Protein AF-A0AA40CSV1-F1 (afdb_monomer_lite)

pLDDT: mean 72.72, std 15.45, range [37.88, 91.88]

Structure (mmCIF, N/CA/C/O backbone):
data_AF-A0AA40CSV1-F1
#
_entry.id   AF-A0AA40CSV1-F1
#
loop_
_atom_site.group_PDB
_atom_site.id
_atom_site.type_symbol
_atom_site.label_atom_id
_atom_site.label_alt_id
_atom_site.label_comp_id
_atom_site.label_asym_id
_atom_site.label_entity_id
_atom_site.label_seq_id
_atom_site.pdbx_PDB_ins_code
_atom_site.Cartn_x
_atom_site.Cartn_y
_atom_site.Cartn_z
_atom_site.occupancy
_atom_site.B_iso_or_equiv
_atom_site.auth_seq_id
_atom_site.auth_comp_id
_atom_site.auth_asym_id
_atom_site.auth_atom_id
_atom_site.pdbx_PDB_model_num
ATOM 1 N N . MET A 1 1 ? 17.311 14.708 -15.144 1.00 42.41 1 MET A N 1
ATOM 2 C CA . MET A 1 1 ? 18.412 13.974 -15.820 1.00 42.41 1 MET A CA 1
ATOM 3 C C . MET A 1 1 ? 18.788 12.665 -15.118 1.00 42.41 1 MET A C 1
ATOM 5 O O . MET A 1 1 ? 19.052 11.702 -15.821 1.00 42.41 1 MET A O 1
ATOM 9 N N . ALA A 1 2 ? 18.761 12.577 -13.779 1.00 52.50 2 ALA A N 1
ATOM 10 C CA . ALA A 1 2 ? 19.090 11.334 -13.062 1.00 52.50 2 ALA A CA 1
ATOM 11 C C . ALA A 1 2 ? 18.111 10.163 -13.325 1.00 52.50 2 ALA A C 1
ATOM 13 O O . ALA A 1 2 ? 18.546 9.028 -13.496 1.00 52.50 2 ALA A O 1
ATOM 14 N N . GLU A 1 3 ? 16.803 10.427 -13.425 1.00 50.12 3 GLU A N 1
ATOM 15 C CA . GLU A 1 3 ? 15.786 9.378 -13.638 1.00 50.12 3 GLU A CA 1
ATOM 16 C C . GLU A 1 3 ? 15.877 8.716 -15.020 1.00 50.12 3 GLU A C 1
ATOM 18 O O . GLU A 1 3 ? 15.832 7.492 -15.121 1.00 50.12 3 GLU A O 1
ATOM 23 N N . ALA A 1 4 ? 16.111 9.509 -16.071 1.00 56.00 4 ALA A N 1
ATOM 24 C CA . ALA A 1 4 ? 16.335 8.999 -17.424 1.00 56.00 4 ALA A CA 1
ATOM 25 C C . ALA A 1 4 ? 17.604 8.127 -17.513 1.00 56.00 4 ALA A C 1
ATOM 27 O O . ALA A 1 4 ? 17.606 7.105 -18.200 1.00 56.00 4 ALA A O 1
ATOM 28 N N . GLY A 1 5 ? 18.662 8.488 -16.774 1.00 62.94 5 GLY A N 1
ATOM 29 C CA . GLY A 1 5 ? 19.885 7.684 -16.673 1.00 62.94 5 GLY A CA 1
ATOM 30 C C . GLY A 1 5 ? 19.651 6.343 -15.974 1.00 62.94 5 GLY A C 1
ATOM 31 O O . GLY A 1 5 ? 20.128 5.311 -16.442 1.00 62.94 5 GLY A O 1
ATOM 32 N N . ASN A 1 6 ? 18.847 6.335 -14.908 1.00 68.12 6 ASN A N 1
ATOM 33 C CA . ASN A 1 6 ? 18.470 5.105 -14.215 1.00 68.12 6 ASN A CA 1
ATOM 34 C C . ASN A 1 6 ? 17.609 4.185 -15.091 1.00 68.12 6 ASN A C 1
ATOM 36 O O . ASN A 1 6 ? 17.865 2.984 -15.146 1.00 68.12 6 ASN A O 1
ATOM 40 N N . LEU A 1 7 ? 16.627 4.732 -15.812 1.00 74.62 7 LEU A N 1
ATOM 41 C CA . LEU A 1 7 ? 15.787 3.953 -16.722 1.00 74.62 7 LEU A CA 1
ATOM 42 C C . LEU A 1 7 ? 16.608 3.315 -17.848 1.00 74.62 7 LEU A C 1
ATOM 44 O O . LEU A 1 7 ? 1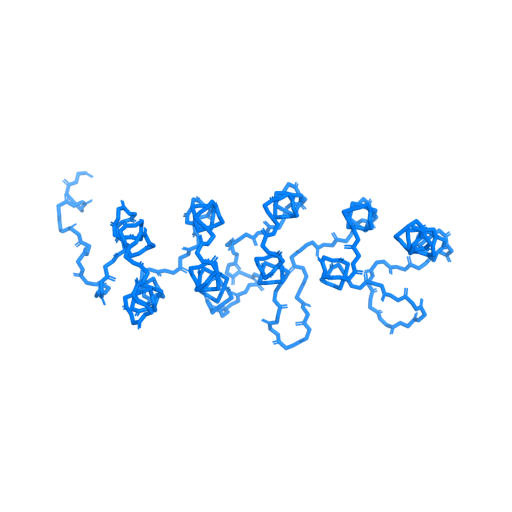6.439 2.131 -18.134 1.00 74.62 7 LEU A O 1
ATOM 48 N N . ALA A 1 8 ? 17.517 4.077 -18.464 1.00 75.88 8 ALA A N 1
ATOM 49 C CA . ALA A 1 8 ? 18.389 3.574 -19.522 1.00 75.88 8 ALA A CA 1
ATOM 50 C C . ALA A 1 8 ? 19.314 2.453 -19.019 1.00 75.88 8 ALA A C 1
ATOM 52 O O . ALA A 1 8 ? 19.455 1.431 -19.688 1.00 75.88 8 ALA A O 1
ATOM 53 N N . MET A 1 9 ? 19.883 2.601 -17.819 1.00 70.50 9 MET A N 1
ATOM 54 C CA . MET A 1 9 ? 20.741 1.586 -17.198 1.00 70.50 9 MET A CA 1
ATOM 55 C C . MET A 1 9 ? 19.985 0.302 -16.839 1.00 70.50 9 MET A C 1
ATOM 57 O O . MET A 1 9 ? 20.478 -0.798 -17.104 1.00 70.50 9 MET A O 1
ATOM 61 N N . VAL A 1 10 ? 18.784 0.423 -16.264 1.00 72.50 10 VAL A N 1
ATOM 62 C CA . VAL A 1 10 ? 17.947 -0.740 -15.925 1.00 72.50 10 VAL A CA 1
ATOM 63 C C . VAL A 1 10 ? 17.504 -1.461 -17.195 1.00 72.50 10 VAL A C 1
ATOM 65 O O . VAL A 1 10 ? 17.651 -2.677 -17.285 1.00 72.50 10 VAL A O 1
ATOM 68 N N . ARG A 1 11 ? 17.050 -0.720 -18.212 1.00 74.81 11 ARG A N 1
ATOM 69 C CA . ARG A 1 11 ? 16.677 -1.276 -19.519 1.00 74.81 11 ARG A CA 1
ATOM 70 C C . ARG A 1 11 ? 17.835 -2.023 -20.165 1.00 74.81 11 ARG A C 1
ATOM 72 O O . ARG A 1 11 ? 17.679 -3.187 -20.514 1.00 74.81 11 ARG A O 1
ATOM 79 N N . TYR A 1 12 ? 19.001 -1.387 -20.243 1.00 75.06 12 TYR A N 1
ATOM 80 C CA . TYR A 1 12 ? 20.199 -1.997 -20.810 1.00 75.06 12 TYR A CA 1
ATOM 81 C C . TYR A 1 12 ? 20.572 -3.307 -20.101 1.00 75.06 12 TYR A C 1
ATOM 83 O O . TYR A 1 12 ? 20.909 -4.292 -20.754 1.00 75.06 12 TYR A O 1
ATOM 91 N N . SER A 1 13 ? 20.465 -3.344 -18.772 1.00 70.62 13 SER A N 1
ATOM 92 C CA . SER A 1 13 ? 20.786 -4.538 -17.982 1.00 70.62 13 SER A CA 1
ATOM 93 C C . SER A 1 13 ? 19.799 -5.683 -18.235 1.00 70.62 13 SER A C 1
ATOM 95 O O . SER A 1 13 ? 20.217 -6.822 -18.437 1.00 70.62 13 SER A O 1
ATOM 97 N N . LEU A 1 14 ? 18.497 -5.387 -18.294 1.00 70.00 14 LEU A N 1
ATOM 98 C CA . LEU A 1 14 ? 17.463 -6.383 -18.599 1.00 70.00 14 LEU A CA 1
ATOM 99 C C . LEU A 1 14 ? 17.587 -6.907 -20.040 1.00 70.00 14 LEU A C 1
ATOM 101 O O . LEU A 1 14 ? 17.460 -8.106 -20.275 1.00 70.00 14 LEU A O 1
ATOM 105 N N . ASP A 1 15 ? 17.900 -6.034 -20.999 1.00 77.81 15 ASP A N 1
ATOM 106 C CA . ASP A 1 15 ? 18.065 -6.400 -22.413 1.00 77.81 15 ASP A CA 1
ATOM 107 C C . ASP A 1 15 ? 19.305 -7.288 -22.651 1.00 77.81 15 ASP A C 1
ATOM 109 O O . ASP A 1 15 ? 19.351 -8.058 -23.609 1.00 77.81 15 ASP A O 1
ATOM 113 N N . LYS A 1 16 ? 20.301 -7.246 -21.755 1.00 72.75 16 LYS A N 1
ATOM 114 C CA . LYS A 1 16 ? 21.471 -8.144 -21.760 1.00 72.75 16 LYS A CA 1
ATOM 115 C C . LYS A 1 16 ? 21.229 -9.485 -21.054 1.00 72.75 16 LYS A C 1
ATOM 117 O O . LYS A 1 16 ? 22.178 -10.225 -20.812 1.00 72.75 16 LYS A O 1
ATOM 122 N N . GLY A 1 17 ? 19.974 -9.815 -20.750 1.00 62.31 17 GLY A N 1
ATOM 123 C CA . GLY A 1 17 ? 19.598 -11.058 -20.074 1.00 62.31 17 GLY A CA 1
ATOM 124 C C . GLY A 1 17 ? 19.640 -10.964 -18.549 1.00 62.31 17 GLY A C 1
ATOM 125 O O . GLY A 1 17 ? 19.531 -11.990 -17.874 1.00 62.31 17 GLY A O 1
ATOM 126 N N . GLY A 1 18 ? 19.774 -9.752 -17.996 1.00 62.12 18 GLY A N 1
ATOM 127 C CA . GLY A 1 18 ? 19.554 -9.506 -16.578 1.00 62.12 18 GLY A CA 1
ATOM 128 C C . GLY A 1 18 ? 18.139 -9.936 -16.204 1.00 62.12 18 GLY A C 1
ATOM 129 O O . GLY A 1 18 ? 17.158 -9.487 -16.798 1.00 62.12 18 GLY A O 1
ATOM 130 N N . LYS A 1 19 ? 18.020 -10.844 -15.237 1.00 59.50 19 LYS A N 1
ATOM 131 C CA . LYS A 1 19 ? 16.713 -11.261 -14.732 1.00 59.50 19 LYS A CA 1
ATOM 132 C C . LYS A 1 19 ? 16.180 -10.188 -13.784 1.00 59.50 19 LYS A C 1
ATOM 134 O O . LYS A 1 19 ? 16.958 -9.622 -13.018 1.00 59.50 19 LYS A O 1
ATOM 139 N N . PRO A 1 20 ? 14.856 -9.979 -13.724 1.00 59.44 20 PRO A N 1
ATOM 140 C CA . PRO A 1 20 ? 14.261 -9.111 -12.712 1.00 59.44 20 PRO A CA 1
ATOM 141 C C . PRO A 1 20 ? 14.400 -9.671 -11.275 1.00 59.44 20 PRO A C 1
ATOM 143 O O . PRO A 1 20 ? 13.941 -9.026 -10.335 1.00 59.44 20 PRO A O 1
ATOM 146 N N . TYR A 1 21 ? 15.034 -10.845 -11.076 1.00 57.31 21 TYR A N 1
ATOM 147 C CA . TYR A 1 21 ? 15.237 -11.459 -9.758 1.00 57.31 21 TYR A CA 1
ATOM 148 C C . TYR A 1 21 ? 16.528 -12.277 -9.549 1.00 57.31 21 TYR A C 1
ATOM 150 O O . TYR A 1 21 ? 16.746 -13.275 -10.235 1.00 57.31 21 TYR A O 1
ATOM 158 N N . ASN A 1 22 ? 17.137 -11.969 -8.397 1.00 50.03 22 ASN A N 1
ATOM 159 C CA . ASN A 1 22 ? 17.956 -12.732 -7.439 1.00 50.03 22 ASN A CA 1
ATOM 160 C C . ASN A 1 22 ? 19.360 -13.253 -7.807 1.00 50.03 22 ASN A C 1
ATOM 162 O O . ASN A 1 22 ? 19.511 -14.278 -8.472 1.00 50.03 22 ASN A O 1
ATOM 166 N N . GLY A 1 23 ? 20.372 -12.646 -7.174 1.00 47.16 23 GLY A N 1
ATOM 167 C CA . GLY A 1 23 ? 21.757 -13.069 -7.247 1.00 47.16 23 GLY A CA 1
ATOM 168 C C . GLY A 1 23 ? 22.749 -11.946 -7.454 1.00 47.16 23 GLY A C 1
ATOM 169 O O . GLY A 1 23 ? 23.282 -11.446 -6.472 1.00 47.16 23 GLY A O 1
ATOM 170 N N . LEU A 1 24 ? 23.120 -11.643 -8.697 1.00 42.16 24 LEU A N 1
ATOM 171 C CA . LEU A 1 24 ? 24.393 -10.982 -8.989 1.00 42.16 24 LEU A CA 1
ATOM 172 C C . LEU A 1 24 ? 24.411 -10.363 -10.395 1.00 42.16 24 LEU A C 1
ATOM 174 O O . LEU A 1 24 ? 23.939 -10.966 -11.352 1.00 42.16 24 LEU A O 1
ATOM 178 N N . TYR A 1 25 ? 25.050 -9.186 -10.465 1.00 40.22 25 TYR A N 1
ATOM 179 C CA . TYR A 1 25 ? 25.229 -8.263 -11.600 1.00 40.22 25 TYR A CA 1
ATOM 180 C C . TYR A 1 25 ? 24.033 -7.325 -11.873 1.00 40.22 25 TYR A C 1
ATOM 182 O O . TYR A 1 25 ? 23.339 -7.432 -12.873 1.00 40.22 25 TYR A O 1
ATOM 190 N N . LEU A 1 26 ? 23.841 -6.358 -10.959 1.00 47.59 26 LEU A N 1
ATOM 191 C CA . LEU A 1 26 ? 22.872 -5.244 -11.025 1.00 47.59 26 LEU A CA 1
ATOM 192 C C . LEU A 1 26 ? 21.396 -5.662 -11.119 1.00 47.59 26 LEU A C 1
ATOM 194 O O . LEU A 1 26 ? 20.671 -5.322 -12.049 1.00 47.59 26 LEU A O 1
ATOM 198 N N . GLU A 1 27 ? 20.925 -6.337 -10.078 1.00 55.44 27 GLU A N 1
ATOM 199 C CA . GLU A 1 27 ? 19.501 -6.576 -9.876 1.00 55.44 27 GLU A CA 1
ATOM 200 C C . GLU A 1 27 ? 18.858 -5.377 -9.195 1.00 55.44 27 GLU A C 1
ATOM 202 O O . GLU A 1 27 ? 19.327 -4.920 -8.149 1.00 55.44 27 GLU A O 1
ATOM 207 N N . VAL A 1 28 ? 17.757 -4.884 -9.757 1.00 59.34 28 VAL A N 1
ATOM 208 C CA . VAL A 1 28 ? 16.892 -3.927 -9.067 1.00 59.34 28 VAL A CA 1
ATOM 209 C C . VAL A 1 28 ? 15.670 -4.693 -8.576 1.00 59.34 28 VAL A C 1
ATOM 211 O O . VAL A 1 28 ? 14.756 -4.937 -9.362 1.00 59.34 28 VAL A O 1
ATOM 214 N N . PRO A 1 29 ? 15.613 -5.083 -7.287 1.00 72.19 29 PRO A N 1
ATOM 215 C CA . PRO A 1 29 ? 14.384 -5.602 -6.712 1.00 72.19 29 PRO A CA 1
ATOM 216 C C . PRO A 1 29 ? 13.254 -4.602 -6.945 1.00 72.19 29 PRO A C 1
ATOM 218 O O . PRO A 1 29 ? 13.440 -3.406 -6.711 1.00 72.19 29 PRO A O 1
ATOM 221 N N . LEU A 1 30 ? 12.070 -5.078 -7.327 1.00 77.38 30 LEU A N 1
ATOM 222 C CA . LEU A 1 30 ? 10.894 -4.226 -7.526 1.00 77.38 30 LEU A CA 1
ATOM 223 C C . LEU A 1 30 ? 10.615 -3.325 -6.303 1.00 77.38 30 LEU A C 1
ATOM 225 O O . LEU A 1 30 ? 10.316 -2.146 -6.444 1.00 77.38 30 LEU A O 1
ATOM 229 N N . ALA A 1 31 ? 10.849 -3.822 -5.083 1.00 77.25 31 ALA A N 1
ATOM 230 C CA . ALA A 1 31 ? 10.766 -3.017 -3.859 1.00 77.25 31 ALA A CA 1
ATOM 231 C C . ALA A 1 31 ? 11.773 -1.853 -3.808 1.00 77.25 31 ALA A C 1
ATOM 233 O O . ALA A 1 31 ? 11.473 -0.769 -3.303 1.00 77.25 31 ALA A O 1
ATOM 234 N N . LYS A 1 32 ? 12.981 -2.049 -4.342 1.00 77.50 32 LYS A N 1
ATOM 235 C CA . LYS A 1 32 ? 13.971 -0.979 -4.464 1.00 77.50 32 LYS A CA 1
ATOM 236 C C . LYS A 1 32 ? 13.548 0.011 -5.548 1.00 77.50 32 LYS A C 1
ATOM 238 O O . LYS A 1 32 ? 13.640 1.207 -5.288 1.00 77.50 32 LYS A O 1
ATOM 243 N N . ALA A 1 33 ? 13.021 -0.469 -6.679 1.00 80.69 33 ALA A N 1
ATOM 244 C CA . ALA A 1 33 ? 12.434 0.358 -7.738 1.00 80.69 33 ALA A CA 1
ATOM 245 C C . ALA A 1 33 ? 11.391 1.331 -7.181 1.00 80.69 33 ALA A C 1
ATOM 247 O O . ALA A 1 33 ? 11.548 2.536 -7.312 1.00 80.69 33 ALA A O 1
ATOM 248 N N . VAL A 1 34 ? 10.430 0.817 -6.415 1.00 83.25 34 VAL A N 1
ATOM 249 C CA . VAL A 1 34 ? 9.355 1.604 -5.792 1.00 83.25 34 VAL A CA 1
ATOM 250 C C . VAL A 1 34 ? 9.862 2.738 -4.885 1.00 83.25 34 VAL A C 1
ATOM 252 O O . VAL A 1 34 ? 9.178 3.742 -4.732 1.00 83.25 34 VAL A O 1
ATOM 255 N N . THR A 1 35 ? 11.043 2.605 -4.269 1.00 78.88 35 THR A N 1
ATOM 256 C CA . THR A 1 35 ? 11.557 3.606 -3.304 1.00 78.88 35 THR A CA 1
ATOM 257 C C . THR A 1 35 ? 12.631 4.527 -3.844 1.00 78.88 35 THR A C 1
ATOM 259 O O . THR A 1 35 ? 12.796 5.626 -3.324 1.00 78.88 35 THR A O 1
ATOM 262 N N . ALA A 1 36 ? 13.424 4.049 -4.795 1.00 73.50 36 ALA A N 1
ATOM 263 C CA . ALA A 1 36 ? 14.637 4.719 -5.247 1.00 73.50 36 ALA A CA 1
ATOM 264 C C . ALA A 1 36 ? 14.568 5.132 -6.720 1.00 73.50 36 ALA A C 1
ATOM 266 O O . ALA A 1 36 ? 15.478 5.804 -7.200 1.00 73.50 36 ALA A O 1
ATOM 267 N N . PHE A 1 37 ? 13.520 4.720 -7.433 1.00 74.44 37 PHE A N 1
ATOM 268 C CA . PHE A 1 37 ? 13.361 4.948 -8.857 1.00 74.44 37 PHE A CA 1
ATOM 269 C C . PHE A 1 37 ? 11.950 5.469 -9.167 1.00 74.44 37 PHE A C 1
ATOM 271 O O . PHE A 1 37 ? 11.022 5.317 -8.374 1.00 74.44 37 PHE A O 1
ATOM 278 N N . GLY A 1 38 ? 11.807 6.126 -10.318 1.00 79.38 38 GLY A N 1
ATOM 279 C CA . GLY A 1 38 ? 10.526 6.658 -10.783 1.00 79.38 38 GLY A CA 1
ATOM 280 C C . GLY A 1 38 ? 9.577 5.574 -11.301 1.00 79.38 38 GLY A C 1
ATOM 281 O O . GLY A 1 38 ? 9.958 4.410 -11.459 1.00 79.38 38 GLY A O 1
ATOM 282 N N . TYR A 1 39 ? 8.342 5.983 -11.607 1.00 86.62 39 TYR A N 1
ATOM 283 C CA . TYR A 1 39 ? 7.281 5.105 -12.116 1.00 86.62 39 TYR A CA 1
ATOM 284 C C . TYR A 1 39 ? 7.714 4.292 -13.344 1.00 86.62 39 TYR A C 1
ATOM 286 O O . TYR A 1 39 ? 7.430 3.102 -13.400 1.00 86.62 39 TYR A O 1
ATOM 294 N N . ASP A 1 40 ? 8.486 4.888 -14.256 1.00 85.25 40 ASP A N 1
ATOM 295 C CA . ASP A 1 40 ? 8.924 4.238 -15.499 1.00 85.25 40 ASP A CA 1
ATOM 296 C C . ASP A 1 40 ? 9.785 2.988 -15.259 1.00 85.25 40 ASP A C 1
ATOM 298 O O . ASP A 1 40 ? 9.732 2.023 -16.019 1.00 85.25 40 ASP A O 1
ATOM 302 N N . VAL A 1 41 ? 10.600 2.990 -14.197 1.00 82.69 41 VAL A N 1
ATOM 303 C CA . VAL A 1 41 ? 11.431 1.830 -13.837 1.00 82.69 41 VAL A CA 1
ATOM 304 C C . VAL A 1 41 ? 10.570 0.730 -13.226 1.00 82.69 41 VAL A C 1
ATOM 306 O O . VAL A 1 41 ? 10.825 -0.448 -13.461 1.00 82.69 41 VAL A O 1
ATOM 309 N N . VAL A 1 42 ? 9.548 1.103 -12.453 1.00 85.19 42 VAL A N 1
ATOM 310 C CA . VAL A 1 42 ? 8.585 0.151 -11.887 1.00 85.19 42 VAL A CA 1
ATOM 311 C C . VAL A 1 42 ? 7.772 -0.498 -13.002 1.00 85.19 42 VAL A C 1
ATOM 313 O O . VAL A 1 42 ? 7.705 -1.723 -13.043 1.00 85.19 42 VAL A O 1
ATOM 316 N N . ASP A 1 43 ? 7.244 0.296 -13.934 1.00 86.88 43 ASP A N 1
ATOM 317 C CA . ASP A 1 43 ? 6.496 -0.195 -15.095 1.00 86.88 43 ASP A CA 1
ATOM 318 C C . ASP A 1 43 ? 7.352 -1.160 -15.922 1.00 86.88 43 ASP A C 1
ATOM 320 O O . ASP A 1 43 ? 6.945 -2.293 -16.162 1.00 86.88 43 ASP A O 1
ATOM 324 N N . LEU A 1 44 ? 8.593 -0.772 -16.242 1.00 84.12 44 LEU A N 1
ATOM 325 C CA . LEU A 1 44 ? 9.524 -1.630 -16.973 1.00 84.12 44 LEU A CA 1
ATOM 326 C C . LEU A 1 44 ? 9.786 -2.959 -16.252 1.00 84.12 44 LEU A C 1
ATOM 328 O O . LEU A 1 44 ? 9.870 -4.001 -16.893 1.00 84.12 44 LEU A O 1
ATOM 332 N N . LEU A 1 45 ? 9.949 -2.957 -14.929 1.00 81.81 45 LEU A N 1
ATOM 333 C CA . LEU A 1 45 ? 10.188 -4.197 -14.187 1.00 81.81 45 LEU A CA 1
ATOM 334 C C . LEU A 1 45 ? 8.948 -5.098 -14.176 1.00 81.81 45 LEU A C 1
ATOM 336 O O . LEU A 1 45 ? 9.086 -6.307 -14.370 1.00 81.81 45 LEU A O 1
ATOM 340 N N . LEU A 1 46 ? 7.756 -4.527 -13.996 1.00 84.81 46 LEU A N 1
ATOM 341 C CA . LEU A 1 46 ? 6.486 -5.258 -14.043 1.00 84.81 46 LEU A CA 1
ATOM 342 C C . LEU A 1 46 ? 6.240 -5.861 -15.436 1.00 84.81 46 LEU A C 1
ATOM 344 O O . LEU A 1 46 ? 5.948 -7.051 -15.538 1.00 84.81 46 LEU A O 1
ATOM 348 N N . GLU A 1 47 ? 6.469 -5.095 -16.508 1.00 85.44 47 GLU A N 1
ATOM 349 C CA . GLU A 1 47 ? 6.393 -5.563 -17.904 1.00 85.44 47 GLU A CA 1
ATOM 350 C C . GLU A 1 47 ? 7.334 -6.740 -18.186 1.00 85.44 47 GLU A C 1
ATOM 352 O O . GLU A 1 47 ? 7.041 -7.607 -19.008 1.00 85.44 47 GLU A O 1
ATOM 357 N N . ARG A 1 48 ? 8.478 -6.795 -17.497 1.00 80.38 48 ARG A N 1
ATOM 358 C CA . ARG A 1 48 ? 9.482 -7.858 -17.647 1.00 80.38 48 ARG A CA 1
ATOM 359 C C . ARG A 1 48 ? 9.225 -9.052 -16.721 1.00 80.38 48 ARG A C 1
ATOM 361 O O . ARG A 1 48 ? 10.085 -9.924 -16.606 1.00 80.38 48 ARG A O 1
ATOM 368 N N . GLY A 1 49 ? 8.051 -9.114 -16.090 1.00 79.81 49 GLY A N 1
ATOM 369 C CA . GLY A 1 49 ? 7.612 -10.238 -15.265 1.00 79.81 49 GLY A CA 1
ATOM 370 C C . GLY A 1 49 ? 8.073 -10.165 -13.811 1.00 79.81 49 GLY A C 1
ATOM 371 O O . GLY A 1 49 ? 8.193 -11.204 -13.158 1.00 79.81 49 GLY A O 1
ATOM 372 N N . ALA A 1 50 ? 8.371 -8.969 -13.289 1.00 81.38 50 ALA A N 1
ATOM 373 C CA . ALA A 1 50 ? 8.583 -8.815 -11.856 1.00 81.38 50 ALA A CA 1
ATOM 374 C C . ALA A 1 50 ? 7.280 -9.126 -11.094 1.00 81.38 50 ALA A C 1
ATOM 376 O O . ALA A 1 50 ? 6.259 -8.488 -11.322 1.00 81.38 50 ALA A O 1
ATOM 377 N N . ASP A 1 51 ? 7.323 -10.095 -10.180 1.00 79.81 51 ASP A N 1
ATOM 378 C CA . ASP A 1 51 ? 6.188 -10.508 -9.361 1.00 79.81 51 ASP A CA 1
ATOM 379 C C . ASP A 1 51 ? 6.008 -9.555 -8.162 1.00 79.81 51 ASP A C 1
ATOM 381 O O . ASP A 1 51 ? 6.815 -9.575 -7.218 1.00 79.81 51 ASP A O 1
ATOM 385 N N . PRO A 1 52 ? 4.939 -8.740 -8.132 1.00 81.00 52 PRO A N 1
ATOM 386 C CA . PRO A 1 52 ? 4.720 -7.797 -7.042 1.00 81.00 52 PRO A CA 1
ATOM 387 C C . PRO A 1 52 ? 4.480 -8.475 -5.685 1.00 81.00 52 PRO A C 1
ATOM 389 O O . PRO A 1 52 ? 4.612 -7.830 -4.645 1.00 81.00 52 PRO A O 1
ATOM 392 N N . ASN A 1 53 ? 4.182 -9.774 -5.663 1.00 78.31 53 ASN A N 1
ATOM 393 C CA . ASN A 1 53 ? 3.911 -10.532 -4.445 1.00 78.31 53 ASN A CA 1
ATOM 394 C C . ASN A 1 53 ? 5.157 -11.189 -3.849 1.00 78.31 53 ASN A C 1
ATOM 396 O O . ASN A 1 53 ? 5.100 -11.736 -2.744 1.00 78.31 53 ASN A O 1
ATOM 400 N N . LYS A 1 54 ? 6.302 -11.126 -4.537 1.00 73.38 54 LYS A N 1
ATOM 401 C CA . LYS A 1 54 ? 7.525 -11.764 -4.056 1.00 73.38 54 LYS A CA 1
ATOM 402 C C . LYS A 1 54 ? 8.068 -11.051 -2.816 1.00 73.38 54 LYS A C 1
ATOM 404 O O . LYS A 1 54 ? 8.293 -9.840 -2.806 1.00 73.38 54 LYS A O 1
ATOM 409 N N . TYR A 1 55 ? 8.320 -11.823 -1.766 1.00 64.00 55 TYR A N 1
ATOM 410 C CA . TYR A 1 55 ? 8.800 -11.323 -0.481 1.00 64.00 55 TYR A CA 1
ATOM 411 C C . TYR A 1 55 ? 10.306 -11.016 -0.498 1.00 64.00 55 TYR A C 1
ATOM 413 O O . TYR A 1 55 ? 11.115 -11.774 -1.037 1.00 64.00 55 TYR A O 1
ATOM 421 N N . GLU A 1 56 ? 10.707 -9.918 0.150 1.00 59.91 56 GLU A N 1
ATOM 422 C CA . GLU A 1 56 ? 12.115 -9.659 0.461 1.00 59.91 56 GLU A CA 1
ATOM 423 C C . GLU A 1 56 ? 12.509 -10.406 1.751 1.00 59.91 56 GLU A C 1
ATOM 425 O O . GLU A 1 56 ? 11.713 -10.545 2.690 1.00 59.91 56 GLU A O 1
ATOM 430 N N . ARG A 1 57 ? 13.770 -10.852 1.853 1.00 49.28 57 ARG A N 1
ATOM 431 C CA . ARG A 1 57 ? 14.330 -11.316 3.135 1.00 49.28 57 ARG A CA 1
ATOM 432 C C . ARG A 1 57 ? 14.132 -10.221 4.194 1.00 49.28 57 ARG A C 1
ATOM 434 O O . ARG A 1 57 ? 14.452 -9.065 3.937 1.00 49.28 57 ARG A O 1
ATOM 441 N N . ARG A 1 58 ? 13.691 -10.614 5.400 1.00 50.53 58 ARG A N 1
ATOM 442 C CA . ARG A 1 58 ? 13.306 -9.769 6.565 1.00 50.53 58 ARG A CA 1
ATOM 443 C C . ARG A 1 58 ? 11.832 -9.344 6.650 1.00 50.53 58 ARG A C 1
ATOM 445 O O . ARG A 1 58 ? 11.515 -8.464 7.444 1.00 50.53 58 ARG A O 1
ATOM 452 N N . GLY A 1 59 ? 10.924 -9.957 5.888 1.00 51.00 59 GLY A N 1
ATOM 453 C CA . GLY A 1 59 ? 9.480 -9.743 6.081 1.00 51.00 59 GLY A CA 1
ATOM 454 C C . GLY A 1 59 ? 8.990 -8.344 5.683 1.00 51.00 59 GLY A C 1
ATOM 455 O O . GLY A 1 59 ? 7.910 -7.920 6.105 1.00 51.00 59 GLY A O 1
ATOM 456 N N . ARG A 1 60 ? 9.786 -7.626 4.878 1.00 61.28 60 ARG A N 1
ATOM 457 C CA . ARG A 1 60 ? 9.364 -6.408 4.184 1.00 61.28 60 ARG A CA 1
ATOM 458 C C . ARG A 1 60 ? 8.612 -6.823 2.926 1.00 61.28 60 ARG A C 1
ATOM 460 O O . ARG A 1 60 ? 9.174 -7.486 2.056 1.00 61.28 60 ARG A O 1
ATOM 467 N N . THR A 1 61 ? 7.339 -6.455 2.855 1.00 72.25 61 THR A N 1
ATOM 468 C CA . THR A 1 61 ? 6.484 -6.718 1.693 1.00 72.25 61 THR A CA 1
ATOM 469 C C . THR A 1 61 ? 6.459 -5.500 0.781 1.00 72.25 61 THR A C 1
ATOM 471 O O . THR A 1 61 ? 6.574 -4.363 1.253 1.00 72.25 61 THR A O 1
ATOM 474 N N . LEU A 1 62 ? 6.272 -5.719 -0.522 1.00 80.12 62 LEU A N 1
ATOM 475 C CA . LEU A 1 62 ? 6.141 -4.633 -1.495 1.00 80.12 62 LEU A CA 1
ATOM 476 C C . LEU A 1 62 ? 4.997 -3.673 -1.130 1.00 80.12 62 LEU A C 1
ATOM 478 O O . LEU A 1 62 ? 5.147 -2.466 -1.287 1.00 80.12 62 LEU A O 1
ATOM 482 N N . LEU A 1 63 ? 3.925 -4.195 -0.522 1.00 81.12 63 LEU A N 1
ATOM 483 C CA . LEU A 1 63 ? 2.820 -3.419 0.040 1.00 81.12 63 LEU A CA 1
ATOM 484 C C . LEU A 1 63 ? 3.290 -2.375 1.066 1.00 81.12 63 LEU A C 1
ATOM 486 O O . LEU A 1 63 ? 3.014 -1.186 0.919 1.00 81.12 63 LEU A O 1
ATOM 490 N N . THR A 1 64 ? 4.052 -2.787 2.087 1.00 79.25 64 THR A N 1
ATOM 491 C CA . THR A 1 64 ? 4.565 -1.846 3.105 1.00 79.25 64 THR A CA 1
ATOM 492 C C . THR A 1 64 ? 5.495 -0.793 2.507 1.00 79.25 64 THR A C 1
ATOM 494 O O . THR A 1 64 ? 5.518 0.356 2.950 1.00 79.25 64 THR A O 1
ATOM 497 N N . VAL A 1 65 ? 6.252 -1.177 1.480 1.00 81.81 65 VAL A N 1
ATOM 498 C CA . VAL A 1 65 ? 7.158 -0.282 0.769 1.00 81.81 65 VAL A CA 1
ATOM 499 C C . VAL A 1 65 ? 6.373 0.752 -0.036 1.00 81.81 65 VAL A C 1
ATOM 501 O O . VAL A 1 65 ? 6.669 1.939 0.085 1.00 81.81 65 VAL A O 1
ATOM 504 N N . ALA A 1 66 ? 5.353 0.320 -0.778 1.00 85.31 66 ALA A N 1
ATOM 505 C CA . ALA A 1 66 ? 4.468 1.175 -1.560 1.00 85.31 66 ALA A CA 1
ATOM 506 C C . ALA A 1 66 ? 3.732 2.186 -0.676 1.00 85.31 66 ALA A C 1
ATOM 508 O O . ALA A 1 66 ? 3.781 3.383 -0.948 1.00 85.31 66 ALA A O 1
ATOM 509 N N . VAL A 1 67 ? 3.149 1.742 0.440 1.00 86.56 67 VAL A N 1
ATOM 510 C CA . VAL A 1 67 ? 2.469 2.637 1.389 1.00 86.56 67 VAL A CA 1
ATOM 511 C C . VAL A 1 67 ? 3.424 3.684 1.959 1.00 86.56 67 VAL A C 1
ATOM 513 O O . VAL A 1 67 ? 3.067 4.855 2.051 1.00 86.56 67 VAL A O 1
ATOM 516 N N . ARG A 1 68 ? 4.669 3.304 2.273 1.00 83.81 68 ARG A N 1
ATOM 517 C CA . ARG A 1 68 ? 5.681 4.240 2.784 1.00 83.81 68 ARG A CA 1
ATOM 518 C C . ARG A 1 68 ? 6.065 5.321 1.772 1.00 83.81 68 ARG A C 1
ATOM 520 O O . ARG A 1 68 ? 6.507 6.385 2.190 1.00 83.81 68 ARG A O 1
ATOM 527 N N . THR A 1 69 ? 5.905 5.076 0.470 1.00 85.19 69 THR A N 1
ATOM 528 C CA . THR A 1 69 ? 6.104 6.134 -0.537 1.00 85.19 69 THR A CA 1
ATOM 529 C C . THR A 1 69 ? 5.038 7.225 -0.453 1.00 85.19 69 THR A C 1
ATOM 531 O O . THR A 1 69 ? 5.271 8.328 -0.932 1.00 85.19 69 THR A O 1
ATOM 534 N N . GLY A 1 70 ? 3.862 6.921 0.113 1.00 85.69 70 GLY A N 1
ATOM 535 C CA . GLY A 1 70 ? 2.707 7.818 0.112 1.00 85.69 70 GLY A CA 1
ATOM 536 C C . GLY A 1 70 ? 2.120 8.073 -1.281 1.00 85.69 70 GLY A C 1
ATOM 537 O O . GLY A 1 70 ? 1.257 8.927 -1.425 1.00 85.69 70 GLY A O 1
ATOM 538 N N . SER A 1 71 ? 2.569 7.369 -2.325 1.00 90.06 71 SER A N 1
ATOM 539 C CA . SER A 1 71 ? 2.077 7.582 -3.685 1.00 90.06 71 SER A CA 1
ATOM 540 C C . SER A 1 71 ? 0.904 6.658 -3.997 1.00 90.06 71 SER A C 1
ATOM 542 O O . SER A 1 71 ? 1.071 5.456 -4.209 1.00 90.06 71 SER A O 1
ATOM 544 N N . MET A 1 72 ? -0.293 7.238 -4.114 1.00 90.00 72 MET A N 1
ATOM 545 C CA . MET A 1 72 ? -1.470 6.514 -4.615 1.00 90.00 72 MET A CA 1
ATOM 546 C C . MET A 1 72 ? -1.299 6.041 -6.060 1.00 90.00 72 MET A C 1
ATOM 548 O O . MET A 1 72 ? -1.877 5.029 -6.444 1.00 90.00 72 MET A O 1
ATOM 552 N N . VAL A 1 73 ? -0.518 6.763 -6.869 1.00 91.06 73 VAL A N 1
ATOM 553 C CA . VAL A 1 73 ? -0.221 6.362 -8.251 1.00 91.06 73 VAL A CA 1
ATOM 554 C C . VAL A 1 73 ? 0.619 5.089 -8.252 1.00 91.06 73 VAL A C 1
ATOM 556 O O . VAL A 1 73 ? 0.280 4.142 -8.954 1.00 91.06 73 VAL A O 1
ATOM 559 N N . MET A 1 74 ? 1.663 5.039 -7.419 1.00 89.56 74 MET A N 1
ATOM 560 C CA . MET A 1 74 ? 2.495 3.845 -7.265 1.00 89.56 74 MET A CA 1
ATOM 561 C C . MET A 1 74 ? 1.678 2.665 -6.741 1.00 89.56 74 MET A C 1
ATOM 563 O O . MET A 1 74 ? 1.775 1.561 -7.264 1.00 89.56 74 MET A O 1
ATOM 567 N N . MET A 1 75 ? 0.841 2.908 -5.729 1.00 89.19 75 MET A N 1
ATOM 568 C CA . MET A 1 75 ? -0.009 1.874 -5.149 1.00 89.19 75 MET A CA 1
ATOM 569 C C . MET A 1 75 ? -0.965 1.278 -6.187 1.00 89.19 75 MET A C 1
ATOM 571 O O . MET A 1 75 ? -1.039 0.059 -6.301 1.00 89.19 75 MET A O 1
ATOM 575 N N . ARG A 1 76 ? -1.641 2.116 -6.984 1.00 88.44 76 ARG A N 1
ATOM 576 C CA . ARG A 1 76 ? -2.516 1.642 -8.066 1.00 88.44 76 ARG A CA 1
ATOM 577 C C . ARG A 1 76 ? -1.760 0.810 -9.091 1.00 88.44 76 ARG A C 1
ATOM 579 O O . ARG A 1 76 ? -2.172 -0.307 -9.341 1.00 88.44 76 ARG A O 1
ATOM 586 N N . LYS A 1 77 ? -0.609 1.284 -9.580 1.00 89.06 77 LYS A N 1
ATOM 587 C CA . LYS A 1 77 ? 0.225 0.530 -10.535 1.00 89.06 77 LYS A CA 1
ATOM 588 C C . LYS A 1 77 ? 0.561 -0.875 -10.042 1.00 89.06 77 LYS A C 1
ATOM 590 O O . LYS A 1 77 ? 0.477 -1.838 -10.794 1.00 89.06 77 LYS A O 1
ATOM 595 N N . LEU A 1 78 ? 0.935 -0.993 -8.770 1.00 88.31 78 LEU A N 1
ATOM 596 C CA . LEU A 1 78 ? 1.265 -2.285 -8.179 1.00 88.31 78 LEU A CA 1
ATOM 597 C C . LEU A 1 78 ? 0.028 -3.179 -8.032 1.00 88.31 78 LEU A C 1
ATOM 599 O O . LEU A 1 78 ? 0.113 -4.364 -8.340 1.00 88.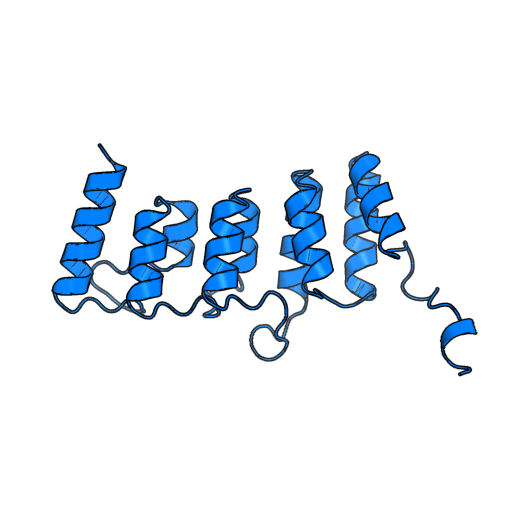31 78 LEU A O 1
ATOM 603 N N . VAL A 1 79 ? -1.107 -2.629 -7.590 1.00 86.31 79 VAL A N 1
ATOM 604 C CA . VAL A 1 79 ? -2.383 -3.361 -7.493 1.00 86.31 79 VAL A CA 1
ATOM 605 C C . VAL A 1 79 ? -2.860 -3.825 -8.871 1.00 86.31 79 VAL A C 1
ATOM 607 O O . VAL A 1 79 ? -3.217 -4.991 -9.015 1.00 86.31 79 VAL A O 1
ATOM 610 N N . ASP A 1 80 ? -2.784 -2.965 -9.887 1.00 88.00 80 ASP A N 1
ATOM 611 C CA . ASP A 1 80 ? -3.128 -3.278 -11.280 1.00 88.00 80 ASP A CA 1
ATOM 612 C C . ASP A 1 80 ? -2.227 -4.388 -11.845 1.00 88.00 80 ASP A C 1
ATOM 614 O O . ASP A 1 80 ? -2.677 -5.236 -12.612 1.00 88.00 80 ASP A O 1
ATOM 618 N N . ALA A 1 81 ? -0.967 -4.440 -11.405 1.00 86.00 81 ALA A N 1
ATOM 619 C CA . ALA A 1 81 ? -0.038 -5.521 -11.725 1.00 86.00 81 ALA A CA 1
ATOM 620 C C . ALA A 1 81 ? -0.247 -6.802 -10.892 1.00 86.00 81 ALA A C 1
ATOM 622 O O . ALA A 1 81 ? 0.537 -7.745 -10.994 1.00 86.00 81 ALA A O 1
ATOM 623 N N . GLY A 1 82 ? -1.293 -6.859 -10.064 1.00 84.81 82 GLY A N 1
ATOM 624 C CA . GLY A 1 82 ? -1.654 -8.032 -9.273 1.00 84.81 82 GLY A CA 1
ATOM 625 C C . GLY A 1 82 ? -0.988 -8.104 -7.900 1.00 84.81 82 GLY A C 1
ATOM 626 O O . GLY A 1 82 ? -0.912 -9.197 -7.329 1.00 84.81 82 GLY A O 1
ATOM 627 N N . LEU A 1 83 ? -0.501 -6.983 -7.347 1.00 84.19 83 LEU A N 1
ATOM 628 C CA . LEU A 1 83 ? -0.114 -6.916 -5.936 1.00 84.19 83 LEU A CA 1
ATOM 629 C C . LEU A 1 83 ? -1.328 -7.271 -5.083 1.00 84.19 83 LEU A C 1
ATOM 631 O O . LEU A 1 83 ? -2.308 -6.527 -5.004 1.00 84.19 83 LEU A O 1
ATOM 635 N N . LYS A 1 84 ? -1.235 -8.397 -4.392 1.00 77.62 84 LYS A N 1
ATOM 636 C CA . LYS A 1 84 ? -2.232 -8.800 -3.422 1.00 77.62 84 LYS A CA 1
ATOM 637 C C . LYS A 1 84 ? -2.036 -7.939 -2.183 1.00 77.62 84 LYS A C 1
ATOM 639 O O . LYS A 1 84 ? -0.935 -7.834 -1.646 1.00 77.62 84 LYS A O 1
ATOM 644 N N . VAL A 1 85 ? -3.124 -7.322 -1.736 1.00 72.56 85 VAL A N 1
ATOM 645 C CA . VAL A 1 85 ? -3.189 -6.612 -0.449 1.00 72.56 85 VAL A CA 1
ATOM 646 C C . VAL A 1 85 ? -3.629 -7.559 0.672 1.00 72.56 85 VAL A C 1
ATOM 648 O O . VAL A 1 85 ? -3.332 -7.303 1.829 1.00 72.56 85 VAL A O 1
ATOM 651 N N . ARG A 1 86 ? -4.285 -8.676 0.313 1.00 68.94 86 ARG A N 1
ATOM 652 C CA . ARG A 1 86 ? -4.607 -9.806 1.192 1.00 68.94 86 ARG A CA 1
ATOM 653 C C . ARG A 1 86 ? -4.305 -11.155 0.528 1.00 68.94 86 ARG A C 1
ATOM 655 O O . ARG A 1 86 ? -4.931 -11.504 -0.466 1.00 68.94 86 ARG A O 1
ATOM 662 N N . ASP A 1 87 ? -3.398 -11.934 1.101 1.00 61.38 87 ASP A N 1
ATOM 663 C CA . ASP A 1 87 ? -3.072 -13.291 0.694 1.00 61.38 87 ASP A CA 1
ATOM 664 C C . ASP A 1 87 ? -2.390 -14.034 1.863 1.00 61.38 87 ASP A C 1
ATOM 666 O O . ASP A 1 87 ? -1.184 -13.895 2.086 1.00 61.38 87 ASP A O 1
ATOM 670 N N . PRO A 1 88 ? -3.150 -14.849 2.612 1.00 56.69 88 PRO A N 1
ATOM 671 C CA . PRO A 1 88 ? -2.618 -15.617 3.735 1.00 56.69 88 PRO A CA 1
ATOM 672 C C . PRO A 1 88 ? -1.618 -16.707 3.313 1.00 56.69 88 PRO A C 1
ATOM 674 O O . PRO A 1 88 ? -0.873 -17.196 4.158 1.00 56.69 88 PRO A O 1
ATOM 677 N N . GLN A 1 89 ? -1.581 -17.092 2.031 1.00 56.88 89 GLN A N 1
ATOM 678 C CA . GLN A 1 89 ? -0.588 -18.024 1.486 1.00 56.88 89 GLN A CA 1
ATOM 679 C C . GLN A 1 89 ? 0.721 -17.311 1.137 1.00 56.88 89 GLN A C 1
ATOM 681 O O . GLN A 1 89 ? 1.792 -17.908 1.222 1.00 56.88 89 GLN A O 1
ATOM 686 N N . VAL A 1 90 ? 0.652 -16.028 0.769 1.00 54.53 90 VAL A N 1
ATOM 687 C CA . VAL A 1 90 ? 1.843 -15.214 0.479 1.00 54.53 90 VAL A CA 1
ATOM 688 C C . VAL A 1 90 ? 2.417 -14.610 1.767 1.00 54.53 90 VAL A C 1
ATOM 690 O O . VAL A 1 90 ? 3.639 -14.493 1.885 1.00 54.53 90 VAL A O 1
ATOM 693 N N . TRP A 1 91 ? 1.584 -14.277 2.764 1.00 59.09 91 TRP A N 1
ATOM 694 C CA . TRP A 1 91 ? 2.038 -13.751 4.062 1.00 59.09 91 TRP A CA 1
ATOM 695 C C . TRP A 1 91 ? 1.335 -14.468 5.223 1.00 59.09 91 TRP A C 1
ATOM 697 O O . TRP A 1 91 ? 0.316 -14.004 5.735 1.00 59.09 91 TRP A O 1
ATOM 707 N N . PRO A 1 92 ? 1.907 -15.586 5.702 1.00 51.69 92 PRO A N 1
ATOM 708 C CA . PRO A 1 92 ? 1.334 -16.342 6.816 1.00 51.69 92 PRO A CA 1
ATOM 709 C C . PRO A 1 92 ? 1.340 -15.563 8.146 1.00 51.69 92 PRO A C 1
ATOM 711 O O . PRO A 1 92 ? 0.614 -15.919 9.070 1.00 51.69 92 PRO A O 1
ATOM 714 N N . ASN A 1 93 ? 2.112 -14.470 8.236 1.00 54.38 93 ASN A N 1
ATOM 715 C CA . ASN A 1 93 ? 2.097 -13.550 9.371 1.00 54.38 93 ASN A CA 1
ATOM 716 C C . ASN A 1 93 ? 1.270 -12.303 9.015 1.00 54.38 93 ASN A C 1
ATOM 718 O O . ASN A 1 93 ? 1.733 -11.448 8.257 1.00 54.38 93 ASN A O 1
ATOM 722 N N . LEU A 1 94 ? 0.087 -12.183 9.628 1.00 54.84 94 LEU A N 1
ATOM 723 C CA . LEU A 1 94 ? -0.913 -11.100 9.490 1.00 54.84 94 LEU A CA 1
ATOM 724 C C . LEU A 1 94 ? -0.380 -9.671 9.756 1.00 54.84 94 LEU A C 1
ATOM 726 O O . LEU A 1 94 ? -1.079 -8.682 9.553 1.00 54.84 94 LEU A O 1
ATOM 730 N N . ASP A 1 95 ? 0.872 -9.539 10.188 1.00 64.69 95 ASP A N 1
ATOM 731 C CA . ASP A 1 95 ? 1.500 -8.271 10.544 1.00 64.69 95 ASP A CA 1
ATOM 732 C C . ASP A 1 95 ? 1.743 -7.323 9.357 1.00 64.69 95 ASP A C 1
ATOM 734 O O . ASP A 1 95 ? 1.907 -6.123 9.567 1.00 64.69 95 ASP A O 1
ATOM 738 N N . ALA A 1 96 ? 1.891 -7.821 8.123 1.00 64.75 96 ALA A N 1
ATOM 739 C CA . ALA A 1 96 ? 2.261 -6.966 6.987 1.00 64.75 96 ALA A CA 1
ATOM 740 C C . ALA A 1 96 ? 1.137 -5.992 6.609 1.00 64.75 96 ALA A C 1
ATOM 742 O O . ALA A 1 96 ? 1.399 -4.800 6.421 1.00 64.75 96 ALA A O 1
ATOM 743 N N . ASP A 1 97 ? -0.095 -6.491 6.585 1.00 68.62 97 ASP A N 1
ATOM 744 C CA . ASP A 1 97 ? -1.305 -5.732 6.275 1.00 68.62 97 ASP A CA 1
ATOM 745 C C . ASP A 1 97 ? -1.589 -4.718 7.391 1.00 68.62 97 ASP A C 1
ATOM 747 O O . ASP A 1 97 ? -1.819 -3.535 7.131 1.00 68.62 97 ASP A O 1
ATOM 751 N N . GLU A 1 98 ? -1.450 -5.140 8.655 1.00 73.81 98 GLU A N 1
ATOM 752 C CA . GLU A 1 98 ? -1.566 -4.234 9.800 1.00 73.81 98 GLU A CA 1
ATOM 753 C C . GLU A 1 98 ? -0.472 -3.157 9.776 1.00 73.81 98 GLU A C 1
ATOM 755 O O . GLU A 1 98 ? -0.752 -1.982 10.014 1.00 73.81 98 GLU A O 1
ATOM 760 N N . ARG A 1 99 ? 0.782 -3.516 9.469 1.00 77.81 99 ARG A N 1
ATOM 761 C CA . ARG A 1 99 ? 1.890 -2.553 9.359 1.00 77.81 99 ARG A CA 1
ATOM 762 C C . ARG A 1 99 ? 1.640 -1.534 8.254 1.00 77.81 99 ARG A C 1
ATOM 764 O O . ARG A 1 99 ? 1.901 -0.353 8.476 1.00 77.81 99 ARG A O 1
ATOM 771 N N . ALA A 1 100 ? 1.132 -1.969 7.102 1.00 81.62 100 ALA A N 1
ATOM 772 C CA . ALA A 1 100 ? 0.762 -1.091 5.998 1.00 81.62 100 ALA A CA 1
ATOM 773 C C . ALA A 1 100 ? -0.356 -0.122 6.419 1.00 81.62 100 ALA A C 1
ATOM 775 O O . ALA A 1 100 ? -0.183 1.092 6.320 1.00 81.62 100 ALA A O 1
ATOM 776 N N . LEU A 1 101 ? -1.449 -0.628 6.994 1.00 83.31 101 LEU A N 1
ATOM 777 C CA . LEU A 1 101 ? -2.571 0.199 7.442 1.00 83.31 101 LEU A CA 1
ATOM 778 C C . LEU A 1 101 ? -2.168 1.173 8.563 1.00 83.31 101 LEU A C 1
ATOM 780 O O . LEU A 1 101 ? -2.476 2.363 8.501 1.00 83.31 101 LEU A O 1
ATOM 784 N N . ARG A 1 102 ? -1.403 0.708 9.556 1.00 83.06 102 ARG A N 1
ATOM 785 C CA . ARG A 1 102 ? -0.871 1.542 10.646 1.00 83.06 102 ARG A CA 1
ATOM 786 C C . ARG A 1 102 ? 0.044 2.644 10.119 1.00 83.06 102 ARG A C 1
ATOM 788 O O . ARG A 1 102 ? 0.020 3.755 10.643 1.00 83.06 102 ARG A O 1
ATOM 795 N N . GLN A 1 103 ? 0.861 2.347 9.110 1.00 85.25 103 GLN A N 1
ATOM 796 C CA . GLN A 1 103 ? 1.726 3.336 8.474 1.00 85.25 103 GLN A CA 1
ATOM 797 C C . GLN A 1 103 ? 0.907 4.377 7.705 1.00 85.25 103 GLN A C 1
ATOM 799 O O . GLN A 1 103 ? 1.165 5.565 7.872 1.00 85.25 103 GLN A O 1
ATOM 804 N N . ALA A 1 104 ? -0.103 3.959 6.935 1.00 88.81 104 ALA A N 1
ATOM 805 C CA . ALA A 1 104 ? -0.995 4.875 6.222 1.00 88.81 104 ALA A CA 1
ATOM 806 C C . ALA A 1 104 ? -1.727 5.830 7.183 1.00 88.81 104 ALA A C 1
ATOM 808 O O . ALA A 1 104 ? -1.800 7.027 6.913 1.00 88.81 104 ALA A O 1
ATOM 809 N N . VAL A 1 105 ? -2.179 5.328 8.339 1.00 89.19 105 VAL A N 1
ATOM 810 C CA . VAL A 1 105 ? -2.796 6.141 9.403 1.00 89.19 105 VAL A CA 1
ATOM 811 C C . VAL A 1 105 ? -1.809 7.133 10.010 1.00 89.19 105 VAL A C 1
ATOM 813 O O . VAL A 1 105 ? -2.137 8.305 10.137 1.00 89.19 105 VAL A O 1
ATOM 816 N N . LYS A 1 106 ? -0.582 6.706 10.339 1.00 87.19 106 LYS A N 1
ATOM 817 C CA . LYS A 1 106 ? 0.469 7.610 10.848 1.00 87.19 106 LYS A CA 1
ATOM 818 C C . LYS A 1 106 ? 0.856 8.709 9.859 1.00 87.19 106 LYS A C 1
ATOM 820 O O . LYS A 1 106 ? 1.375 9.732 10.279 1.00 87.19 106 LYS A O 1
ATOM 825 N N . MET A 1 107 ? 0.669 8.458 8.566 1.00 88.06 107 MET A N 1
ATOM 826 C CA . MET A 1 107 ? 0.903 9.423 7.492 1.00 88.06 107 MET A CA 1
ATOM 827 C C . MET A 1 107 ? -0.337 10.279 7.192 1.00 88.06 107 MET A C 1
ATOM 829 O O . MET A 1 107 ? -0.288 11.071 6.258 1.00 88.06 107 MET A O 1
ATOM 833 N N . GLU A 1 108 ? -1.447 10.075 7.916 1.00 90.81 108 GLU A N 1
ATOM 834 C CA . GLU A 1 108 ? -2.755 10.709 7.682 1.00 90.81 108 GLU A CA 1
ATOM 835 C C . GLU A 1 108 ? -3.247 10.568 6.232 1.00 90.81 108 GLU A C 1
ATOM 837 O O . GLU A 1 108 ? -4.024 11.36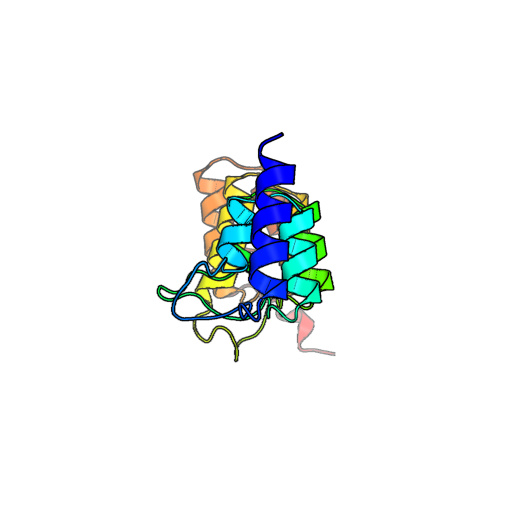9 5.709 1.00 90.81 108 GLU A O 1
ATOM 842 N N . HIS A 1 109 ? -2.803 9.508 5.553 1.00 90.88 109 HIS A N 1
ATOM 843 C CA . HIS A 1 109 ? -3.045 9.331 4.134 1.00 90.88 109 HIS A CA 1
ATOM 844 C C . HIS A 1 109 ? -4.416 8.684 3.903 1.00 90.88 109 HIS A C 1
ATOM 846 O O . HIS A 1 109 ? -4.517 7.508 3.547 1.00 90.88 109 HIS A O 1
ATOM 852 N N . ARG A 1 110 ? -5.483 9.479 4.032 1.00 90.75 110 ARG A N 1
ATOM 853 C CA . ARG A 1 110 ? -6.886 9.037 3.940 1.00 90.75 110 ARG A CA 1
ATOM 854 C C . ARG A 1 110 ? -7.174 8.072 2.786 1.00 90.75 110 ARG A C 1
ATOM 856 O O . ARG A 1 110 ? -7.644 6.969 3.028 1.00 90.75 110 ARG A O 1
ATOM 863 N N . ALA A 1 111 ? -6.844 8.453 1.552 1.00 90.50 111 ALA A N 1
ATOM 864 C CA . ALA A 1 111 ? -7.149 7.628 0.377 1.00 90.50 111 ALA A CA 1
ATOM 865 C C . ALA A 1 111 ? -6.421 6.268 0.379 1.00 90.50 111 ALA A C 1
ATOM 867 O O . ALA A 1 111 ? -6.931 5.286 -0.151 1.00 90.50 111 ALA A O 1
ATOM 868 N N . MET A 1 112 ? -5.236 6.196 0.995 1.00 88.50 112 MET A N 1
ATOM 869 C CA . MET A 1 112 ? -4.483 4.950 1.145 1.00 88.50 112 MET A CA 1
ATOM 870 C C . MET A 1 112 ? -5.127 4.079 2.222 1.00 88.50 112 MET A C 1
ATOM 872 O O . MET A 1 112 ? -5.250 2.876 2.039 1.00 88.50 112 MET A O 1
ATOM 876 N N . VAL A 1 113 ? -5.577 4.686 3.327 1.00 88.06 113 VAL A N 1
ATOM 877 C CA . VAL A 1 113 ? -6.340 3.993 4.374 1.00 88.06 113 VAL A CA 1
ATOM 878 C C . VAL A 1 113 ? -7.625 3.409 3.793 1.00 88.06 113 VAL A C 1
ATOM 880 O O . VAL A 1 113 ? -7.874 2.224 3.975 1.00 88.06 113 VAL A O 1
ATOM 883 N N . GLU A 1 114 ? -8.401 4.196 3.046 1.00 87.12 114 GLU A N 1
ATOM 884 C CA . GLU A 1 114 ? -9.622 3.727 2.378 1.00 87.12 114 GLU A CA 1
ATOM 885 C C . GLU A 1 114 ? -9.326 2.555 1.436 1.00 87.12 114 GLU A C 1
ATOM 887 O O . GLU A 1 114 ? -9.930 1.498 1.587 1.00 87.12 114 GLU A O 1
ATOM 892 N N . LEU A 1 115 ? -8.320 2.680 0.565 1.00 85.69 115 LEU A N 1
ATOM 893 C CA . LEU A 1 115 ? -7.932 1.614 -0.362 1.00 85.69 115 LEU A CA 1
ATOM 894 C C . LEU A 1 115 ? -7.485 0.326 0.354 1.00 85.69 115 LEU A C 1
ATOM 896 O O . LEU A 1 115 ? -7.877 -0.771 -0.044 1.00 85.69 115 LEU A O 1
ATOM 900 N N . LEU A 1 116 ? -6.691 0.430 1.423 1.00 82.25 116 LEU A N 1
ATOM 901 C CA . LEU A 1 116 ? -6.269 -0.732 2.218 1.00 82.25 116 LEU A CA 1
ATOM 902 C C . LEU A 1 116 ? -7.451 -1.394 2.947 1.00 82.25 116 LEU A C 1
ATOM 904 O O . LEU A 1 116 ? -7.466 -2.612 3.115 1.00 82.25 116 LEU A O 1
ATOM 908 N N . LEU A 1 117 ? -8.452 -0.614 3.365 1.00 80.00 117 LEU A N 1
ATOM 909 C CA . LEU A 1 117 ? -9.670 -1.138 3.989 1.00 80.00 117 LEU A CA 1
ATOM 910 C C . LEU A 1 117 ? -10.612 -1.786 2.962 1.00 80.00 117 LEU A C 1
ATOM 912 O O . LEU A 1 117 ? -11.172 -2.844 3.249 1.00 80.00 117 LEU A O 1
ATOM 916 N N . ASP A 1 118 ? -10.750 -1.195 1.773 1.00 79.38 118 ASP A N 1
ATOM 917 C CA . ASP A 1 118 ? -11.608 -1.684 0.681 1.00 79.38 118 ASP A CA 1
ATOM 918 C C . ASP A 1 118 ? -11.089 -2.983 0.063 1.00 79.38 118 ASP A C 1
ATOM 920 O O . ASP A 1 118 ? -11.862 -3.853 -0.327 1.00 79.38 118 ASP A O 1
ATOM 924 N N . THR A 1 119 ? -9.769 -3.157 0.034 1.00 71.06 119 THR A N 1
ATOM 925 C CA . THR A 1 119 ? -9.113 -4.374 -0.470 1.00 71.06 119 THR A CA 1
ATOM 926 C C . THR A 1 119 ? -9.148 -5.546 0.519 1.00 71.06 119 THR A C 1
ATOM 928 O O . THR A 1 119 ? -8.619 -6.622 0.238 1.00 71.06 119 THR A O 1
ATOM 931 N N . GLY A 1 120 ? -9.819 -5.385 1.665 1.00 61.16 120 GLY A N 1
ATOM 932 C CA . GLY A 1 120 ? -10.152 -6.493 2.556 1.00 61.16 120 GLY A CA 1
ATOM 933 C C . GLY A 1 120 ? -9.018 -6.964 3.468 1.00 61.16 120 GLY A C 1
ATOM 934 O O . GLY A 1 120 ? -9.111 -8.090 3.966 1.00 61.16 120 GLY A O 1
ATOM 935 N N . ALA A 1 121 ? -7.992 -6.137 3.720 1.00 55.91 121 ALA A N 1
ATOM 936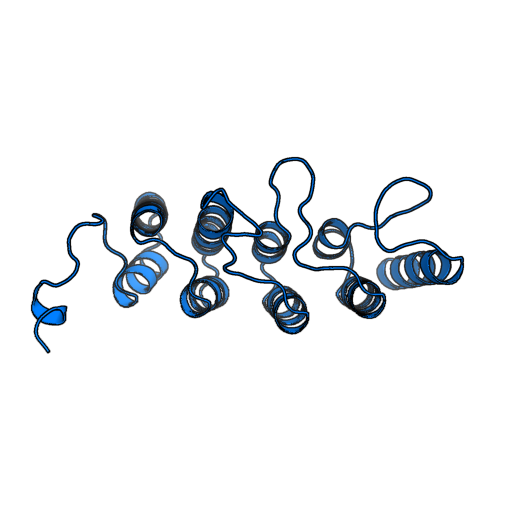 C CA . ALA A 1 121 ? -6.976 -6.369 4.755 1.00 55.91 121 ALA A CA 1
ATOM 937 C C . ALA A 1 121 ? -7.654 -6.690 6.114 1.00 55.91 121 ALA A C 1
ATOM 939 O O . ALA A 1 121 ? -8.344 -5.845 6.698 1.00 55.91 121 ALA A O 1
ATOM 940 N N . GLY A 1 122 ? -7.535 -7.937 6.587 1.00 45.12 122 GLY A N 1
ATOM 941 C CA . GLY A 1 122 ? -8.139 -8.462 7.834 1.00 45.12 122 GLY A CA 1
ATOM 942 C C . GLY A 1 122 ? -7.079 -8.731 8.920 1.00 45.12 122 GLY A C 1
ATOM 943 O O . GLY A 1 122 ? -5.906 -8.521 8.628 1.00 45.12 122 GLY A O 1
ATOM 944 N N . PRO A 1 123 ? -7.405 -9.202 10.150 1.00 47.78 123 PRO A N 1
ATOM 945 C CA . PRO A 1 123 ? -8.695 -9.482 10.790 1.00 47.78 123 PRO A CA 1
ATOM 946 C C . PRO A 1 123 ? -9.079 -8.370 11.795 1.00 47.78 123 PRO A C 1
ATOM 948 O O . PRO A 1 123 ? -8.277 -7.482 12.092 1.00 47.78 123 PRO A O 1
ATOM 951 N N . GLU A 1 124 ? -10.283 -8.416 12.371 1.00 51.22 124 GLU A N 1
ATOM 952 C CA . GLU A 1 124 ? -10.731 -7.464 13.411 1.00 51.22 124 GLU A CA 1
ATOM 953 C C . GLU A 1 124 ? -9.712 -7.258 14.548 1.00 51.22 124 GLU A C 1
ATOM 955 O O . GLU A 1 124 ? -9.531 -6.146 15.043 1.00 51.22 124 GLU A O 1
ATOM 960 N N . SER A 1 125 ? -8.947 -8.302 14.879 1.00 46.12 125 SER A N 1
ATOM 961 C CA . SER A 1 125 ? -7.962 -8.283 15.963 1.00 46.12 125 SER A CA 1
ATOM 962 C C . SER A 1 125 ? -6.768 -7.335 15.740 1.00 46.12 125 SER A C 1
ATOM 964 O O . SER A 1 125 ? -6.223 -6.822 16.718 1.00 46.12 125 SER A O 1
ATOM 966 N N . GLY A 1 126 ? -6.359 -7.067 14.491 1.00 55.09 126 GLY A N 1
ATOM 967 C CA . GLY A 1 126 ? -5.280 -6.111 14.172 1.00 55.09 126 GLY A CA 1
ATOM 968 C C . GLY A 1 126 ? -5.782 -4.670 14.004 1.00 55.09 126 GLY A C 1
ATOM 969 O O . GLY A 1 126 ? -5.046 -3.701 14.199 1.00 55.09 126 GLY A O 1
ATOM 970 N N . ARG A 1 127 ? -7.074 -4.500 13.706 1.00 64.69 127 ARG A N 1
ATOM 971 C CA . ARG A 1 127 ? -7.698 -3.195 13.437 1.00 64.69 127 ARG A CA 1
ATOM 972 C C . ARG A 1 127 ? -7.843 -2.346 14.706 1.00 64.69 127 ARG A C 1
ATOM 974 O O . ARG A 1 127 ? -7.605 -1.138 14.664 1.00 64.69 127 ARG A O 1
ATOM 981 N N . ALA A 1 128 ? -8.072 -2.979 15.857 1.00 69.69 128 ALA A N 1
ATOM 982 C CA . ALA A 1 128 ? -8.094 -2.301 17.156 1.00 69.69 128 ALA A CA 1
ATOM 983 C C . ALA A 1 128 ? -6.749 -1.623 17.509 1.00 69.69 128 ALA A C 1
ATOM 985 O O . ALA A 1 128 ? -6.718 -0.560 18.130 1.00 69.69 128 ALA A O 1
ATOM 986 N N . SER A 1 129 ? -5.620 -2.208 17.091 1.00 75.62 129 SER A N 1
ATOM 987 C CA . SER A 1 129 ? -4.273 -1.636 17.269 1.00 75.62 129 SER A CA 1
ATOM 988 C C . SER A 1 129 ? -4.064 -0.369 16.428 1.00 75.62 129 SER A C 1
ATOM 990 O O . SER A 1 129 ? -3.448 0.603 16.883 1.00 75.62 129 SER A O 1
ATOM 992 N N . VAL A 1 130 ? -4.636 -0.337 15.222 1.00 81.00 130 VAL A N 1
ATOM 993 C CA . VAL A 1 130 ? -4.587 0.829 14.331 1.00 81.00 130 VAL A CA 1
ATOM 994 C C . VAL A 1 130 ? -5.434 1.978 14.883 1.00 81.00 130 VAL A C 1
ATOM 996 O O . VAL A 1 130 ? -4.937 3.104 14.940 1.00 81.00 130 VAL A O 1
ATOM 999 N N . LEU A 1 131 ? -6.646 1.702 15.381 1.00 84.44 131 LEU A N 1
ATOM 1000 C CA . LEU A 1 131 ? -7.484 2.716 16.032 1.00 84.44 131 LEU A CA 1
ATOM 1001 C C . LEU A 1 131 ? -6.795 3.312 17.268 1.00 84.44 131 LEU A C 1
ATOM 1003 O O . LEU A 1 131 ? -6.660 4.529 17.361 1.00 84.44 131 LEU A O 1
ATOM 1007 N N . ARG A 1 132 ? -6.244 2.473 18.160 1.00 84.12 132 ARG A N 1
ATOM 1008 C CA . ARG A 1 132 ? -5.452 2.953 19.310 1.00 84.12 132 ARG A CA 1
ATOM 1009 C C . ARG A 1 132 ? -4.258 3.807 18.885 1.00 84.12 132 ARG A C 1
ATOM 1011 O O . ARG A 1 132 ? -3.869 4.724 19.601 1.00 84.12 132 ARG A O 1
ATOM 1018 N N . THR A 1 133 ? -3.647 3.504 17.738 1.00 85.25 133 THR A N 1
ATOM 1019 C CA . THR A 1 133 ? -2.544 4.310 17.200 1.00 85.25 133 THR A CA 1
ATOM 1020 C C . THR A 1 133 ? -3.024 5.692 16.766 1.00 85.25 133 THR A C 1
ATOM 1022 O O . THR A 1 133 ? -2.353 6.661 17.109 1.00 85.25 133 THR A O 1
ATOM 1025 N N . ALA A 1 134 ? -4.153 5.790 16.056 1.00 88.81 134 ALA A N 1
ATOM 1026 C CA . ALA A 1 134 ? -4.745 7.070 15.663 1.00 88.81 134 ALA A CA 1
ATOM 1027 C C . ALA A 1 134 ? -5.087 7.923 16.893 1.00 88.81 134 ALA A C 1
ATOM 1029 O O . ALA A 1 134 ? -4.653 9.066 16.989 1.00 88.81 134 ALA A O 1
ATOM 1030 N N . GLU A 1 135 ? -5.761 7.330 17.880 1.00 88.75 135 GLU A N 1
ATOM 1031 C CA . GLU A 1 135 ? -6.179 8.012 19.112 1.00 88.75 135 GLU A CA 1
ATOM 1032 C C . GLU A 1 135 ? -4.987 8.476 19.956 1.00 88.75 135 GLU A C 1
ATOM 1034 O O . GLU A 1 135 ? -4.937 9.620 20.393 1.00 88.75 135 GLU A O 1
ATOM 1039 N N . ARG A 1 136 ? -3.967 7.624 20.138 1.00 89.31 136 ARG A N 1
ATOM 1040 C CA . ARG A 1 136 ? -2.745 7.989 20.878 1.00 89.31 136 ARG A CA 1
ATOM 1041 C C . ARG A 1 136 ? -1.981 9.139 20.218 1.00 89.31 136 ARG A C 1
ATOM 1043 O O . ARG A 1 136 ? -1.234 9.837 20.895 1.00 89.31 136 ARG A O 1
ATOM 1050 N N . LEU A 1 137 ? -2.105 9.283 18.902 1.00 89.12 137 LEU A N 1
ATOM 1051 C CA . LEU A 1 137 ? -1.466 10.347 18.132 1.00 89.12 137 LEU A CA 1
ATOM 1052 C C . LEU A 1 137 ? -2.372 11.580 17.953 1.00 89.12 137 LEU A C 1
ATOM 1054 O O . LEU A 1 137 ? -1.919 12.547 17.353 1.00 89.12 137 LEU A O 1
ATOM 1058 N N . GLY A 1 138 ? -3.611 11.563 18.463 1.00 91.88 138 GLY A N 1
ATOM 1059 C CA . GLY A 1 138 ? -4.572 12.664 18.317 1.00 91.88 138 GLY A CA 1
ATOM 1060 C C . GLY A 1 138 ? -5.124 12.837 16.896 1.00 91.88 138 GLY A C 1
ATOM 1061 O O . GLY A 1 138 ? -5.568 13.921 16.533 1.00 91.88 138 GLY A O 1
ATOM 1062 N N . LEU A 1 139 ? -5.075 11.788 16.070 1.00 91.69 139 LEU A N 1
ATOM 1063 C CA . LEU A 1 139 ? -5.507 11.818 14.670 1.00 91.69 139 LEU A CA 1
ATOM 1064 C C . LEU A 1 139 ? -7.021 11.583 14.561 1.00 91.69 139 LEU A C 1
ATOM 1066 O O . LEU A 1 139 ? -7.450 10.545 14.052 1.00 91.69 139 LEU A O 1
ATOM 1070 N N . GLU A 1 140 ? -7.834 12.523 15.046 1.00 91.25 140 GLU A N 1
ATOM 1071 C CA . GLU A 1 140 ? -9.296 12.352 15.153 1.00 91.25 140 GLU A CA 1
ATOM 1072 C C . GLU A 1 140 ? -9.959 12.030 13.810 1.00 91.25 140 GLU A C 1
ATOM 1074 O O . GLU A 1 140 ? -10.690 11.050 13.705 1.00 91.25 140 GLU A O 1
ATOM 1079 N N . SER A 1 141 ? -9.597 12.736 12.735 1.00 90.88 141 SER A N 1
ATOM 1080 C CA . SER A 1 141 ? -10.108 12.455 11.385 1.00 90.88 141 SER A CA 1
ATOM 1081 C C . SER A 1 141 ? -9.824 11.021 10.917 1.00 90.88 141 SER A C 1
ATOM 1083 O O . SER A 1 141 ? -10.612 10.433 10.172 1.00 90.88 141 SER A O 1
ATOM 1085 N N . MET A 1 142 ? -8.687 10.446 11.324 1.00 89.38 142 MET A N 1
ATOM 1086 C CA . MET A 1 142 ? -8.344 9.055 11.016 1.00 89.38 142 MET A CA 1
ATOM 1087 C C . MET A 1 142 ? -9.064 8.086 11.952 1.00 89.38 142 MET A C 1
ATOM 1089 O O . MET A 1 142 ? -9.510 7.036 11.500 1.00 89.38 142 MET A O 1
ATOM 1093 N N . ALA A 1 143 ? -9.211 8.426 13.233 1.00 89.19 143 ALA A N 1
ATOM 1094 C CA . ALA A 1 143 ? -9.976 7.627 14.182 1.00 89.19 143 ALA A CA 1
ATOM 1095 C C . ALA A 1 143 ? -11.450 7.522 13.755 1.00 89.19 143 ALA A C 1
ATOM 1097 O O . ALA A 1 143 ? -11.994 6.421 13.721 1.00 89.19 143 ALA A O 1
ATOM 1098 N N . ASP A 1 144 ? -12.058 8.626 13.324 1.00 89.88 144 ASP A N 1
ATOM 1099 C CA . ASP A 1 144 ? -13.432 8.669 12.819 1.00 89.88 144 ASP A CA 1
ATOM 1100 C C . ASP A 1 144 ? -13.596 7.900 11.513 1.00 89.88 144 ASP A C 1
ATOM 1102 O O . ASP A 1 144 ? -14.562 7.154 11.354 1.00 89.88 144 ASP A O 1
ATOM 1106 N N . LEU A 1 145 ? -12.623 7.997 10.601 1.00 88.44 145 LEU A N 1
ATOM 1107 C CA . LEU A 1 145 ? -12.600 7.1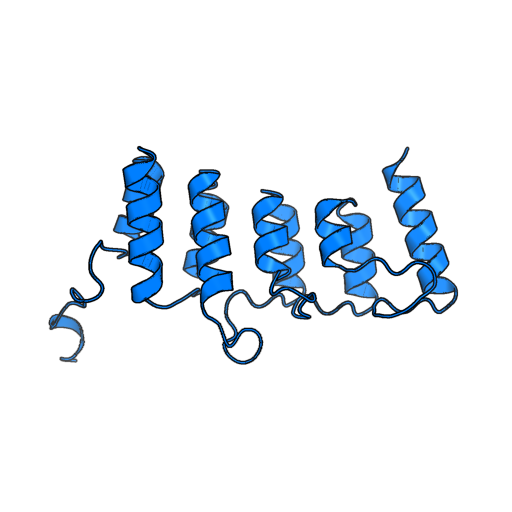57 9.406 1.00 88.44 145 LEU A CA 1
ATOM 1108 C C . LEU A 1 145 ? -12.602 5.670 9.781 1.00 88.44 145 LEU A C 1
ATOM 1110 O O . LEU A 1 145 ? -13.420 4.913 9.264 1.00 88.44 145 LEU A O 1
ATOM 1114 N N . LEU A 1 146 ? -11.719 5.250 10.688 1.00 86.19 146 LEU A N 1
ATOM 1115 C CA . LEU A 1 146 ? -11.631 3.855 11.122 1.00 86.19 146 LEU A CA 1
ATOM 1116 C C . LEU A 1 146 ? -12.944 3.402 11.786 1.00 86.19 146 LEU A C 1
ATOM 1118 O O . LEU A 1 146 ? -13.469 2.348 11.425 1.00 86.19 146 LEU A O 1
ATOM 1122 N N . ARG A 1 147 ? -13.531 4.222 12.669 1.00 85.88 147 ARG A N 1
ATOM 1123 C CA . ARG A 1 147 ? -14.834 3.951 13.306 1.00 85.88 147 ARG A CA 1
ATOM 1124 C C . ARG A 1 147 ? -15.965 3.837 12.287 1.00 85.88 147 ARG A C 1
ATOM 1126 O O . ARG A 1 147 ? -16.751 2.900 12.365 1.00 85.88 147 ARG A O 1
ATOM 1133 N N . SER A 1 148 ? -16.011 4.720 11.285 1.00 85.62 148 SER A N 1
ATOM 1134 C CA . SER A 1 148 ? -17.027 4.677 10.217 1.00 85.62 148 SER A CA 1
ATOM 1135 C C . SER A 1 148 ? -16.977 3.386 9.392 1.00 85.62 148 SER A C 1
ATOM 1137 O O . SER A 1 148 ? -17.969 2.984 8.791 1.00 85.62 148 SER A O 1
ATOM 1139 N N . ARG A 1 149 ? -15.823 2.708 9.393 1.00 83.19 149 ARG A N 1
ATOM 1140 C CA . ARG A 1 149 ? -15.589 1.414 8.741 1.00 83.19 149 ARG A CA 1
ATOM 1141 C C . ARG A 1 149 ? -15.807 0.220 9.684 1.00 83.19 149 ARG A C 1
ATOM 1143 O O . ARG A 1 149 ? -15.418 -0.893 9.338 1.00 83.19 149 ARG A O 1
ATOM 1150 N N . GLY A 1 150 ? -16.404 0.444 10.858 1.00 79.00 150 GLY A N 1
ATOM 1151 C CA . GLY A 1 150 ? -16.719 -0.587 11.853 1.00 79.00 150 GLY A CA 1
ATOM 1152 C C . GLY A 1 150 ? -15.531 -1.025 12.712 1.00 79.00 150 GLY A C 1
ATOM 1153 O O . GLY A 1 150 ? -15.592 -2.068 13.350 1.00 79.00 150 GLY A O 1
ATOM 1154 N N . ILE A 1 151 ? -14.427 -0.272 12.721 1.00 79.81 151 ILE A N 1
ATOM 1155 C CA . ILE A 1 151 ? -13.248 -0.620 13.521 1.00 79.81 151 ILE A CA 1
ATOM 1156 C C . ILE A 1 151 ? -13.420 -0.075 14.935 1.00 79.81 151 ILE A C 1
ATOM 1158 O O . ILE A 1 151 ? -13.450 1.139 15.136 1.00 79.81 151 ILE A O 1
ATOM 1162 N N . THR A 1 152 ? -13.473 -0.974 15.913 1.00 74.50 152 THR A N 1
ATOM 1163 C CA . THR A 1 152 ? -13.654 -0.655 17.334 1.00 74.50 152 THR A CA 1
ATOM 1164 C C . THR A 1 152 ? -12.409 -0.999 18.164 1.00 74.50 152 THR A C 1
ATOM 1166 O O . THR A 1 152 ? -11.425 -1.568 17.679 1.00 74.50 152 THR A O 1
ATOM 1169 N N . ARG A 1 153 ? -12.405 -0.590 19.442 1.00 67.12 153 ARG A N 1
ATOM 1170 C CA . ARG A 1 153 ? -11.286 -0.819 20.379 1.00 67.12 153 ARG A CA 1
ATOM 1171 C C . ARG A 1 153 ? -11.170 -2.277 20.849 1.00 67.12 153 ARG A C 1
ATOM 1173 O O . ARG A 1 153 ? -10.098 -2.654 21.331 1.00 67.12 153 ARG A O 1
ATOM 1180 N N . THR A 1 154 ? -12.223 -3.077 20.707 1.00 57.94 154 THR A N 1
ATOM 1181 C CA . THR A 1 154 ? -12.348 -4.455 21.205 1.00 57.94 154 THR A CA 1
ATOM 1182 C C . THR A 1 154 ? -12.843 -5.370 20.086 1.00 57.94 154 THR A C 1
ATOM 1184 O O . THR A 1 154 ? -13.795 -5.046 19.391 1.00 57.94 154 THR A O 1
ATOM 1187 N N . ALA A 1 155 ? -12.217 -6.537 19.911 1.00 51.91 155 ALA A N 1
ATOM 1188 C CA . ALA A 1 155 ? -12.572 -7.504 18.863 1.00 51.91 155 ALA A CA 1
ATOM 1189 C C . ALA A 1 155 ? -13.875 -8.294 19.151 1.00 51.91 155 ALA A C 1
ATOM 1191 O O . ALA A 1 155 ? -14.042 -9.396 18.642 1.00 51.91 155 ALA A O 1
ATOM 1192 N N . THR A 1 156 ? -14.754 -7.798 20.030 1.00 45.28 156 THR A N 1
ATOM 1193 C CA . THR A 1 156 ? -15.890 -8.562 20.588 1.00 45.28 156 THR A CA 1
ATOM 1194 C C . THR A 1 156 ? -17.248 -7.879 20.445 1.00 45.28 156 THR A C 1
ATOM 1196 O O . THR A 1 156 ? -18.209 -8.336 21.049 1.00 45.28 156 THR A O 1
ATOM 1199 N N . GLU A 1 157 ? -17.368 -6.819 19.653 1.00 46.00 157 GLU A N 1
ATOM 1200 C CA . GLU A 1 157 ? -18.675 -6.243 19.300 1.00 46.00 157 GLU A CA 1
ATOM 1201 C C . GLU A 1 157 ? -18.976 -6.504 17.823 1.00 46.00 157 GLU A C 1
ATOM 1203 O O . GLU A 1 157 ? -19.235 -5.590 17.044 1.00 46.00 157 GLU A O 1
ATOM 1208 N N . VAL A 1 158 ? -18.921 -7.779 17.424 1.00 45.00 158 VAL A N 1
ATOM 1209 C CA . VAL A 1 158 ? -19.677 -8.210 16.248 1.00 45.00 158 VAL A CA 1
ATOM 1210 C C . VAL A 1 158 ? -21.124 -8.332 16.702 1.00 45.00 158 VAL A C 1
ATOM 1212 O O . VAL A 1 158 ? -21.460 -9.124 17.579 1.00 45.00 158 VAL A O 1
ATOM 1215 N N . ASP A 1 159 ? -21.943 -7.467 16.128 1.00 39.97 159 ASP A N 1
ATOM 1216 C CA . ASP A 1 159 ? -23.382 -7.350 16.303 1.00 39.97 159 ASP A CA 1
ATOM 1217 C C . ASP A 1 159 ? -24.077 -8.736 16.286 1.00 39.97 159 ASP A C 1
ATOM 1219 O O . ASP A 1 159 ? -24.091 -9.392 15.236 1.00 39.97 159 ASP A O 1
ATOM 1223 N N . PRO A 1 160 ? -24.675 -9.216 17.401 1.00 44.00 160 PRO A N 1
ATOM 1224 C CA . PRO A 1 160 ? -25.381 -10.503 17.426 1.00 44.00 160 PRO A CA 1
ATOM 1225 C C . PRO A 1 160 ? -26.613 -10.523 16.503 1.00 44.00 160 PRO A C 1
ATOM 1227 O O . PRO A 1 160 ? -27.208 -11.575 16.285 1.00 44.00 160 PRO A O 1
ATOM 1230 N N . ALA A 1 161 ? -26.994 -9.381 15.919 1.00 44.31 161 ALA A N 1
ATOM 1231 C CA . ALA A 1 161 ? -28.115 -9.264 14.995 1.00 44.31 161 ALA A CA 1
ATOM 1232 C C . ALA A 1 161 ? -27.829 -9.760 13.561 1.00 44.31 161 ALA A C 1
ATOM 1234 O O . ALA A 1 161 ? -28.755 -9.802 12.754 1.00 44.31 161 ALA A O 1
ATOM 1235 N N . LYS A 1 162 ? -26.588 -10.142 13.212 1.00 46.88 162 LYS A N 1
ATOM 1236 C CA . LYS A 1 162 ? -26.235 -10.581 11.843 1.00 46.88 162 LYS A CA 1
ATOM 1237 C C . LYS A 1 162 ? -26.116 -12.096 11.624 1.00 46.88 162 LYS A C 1
ATOM 1239 O O . LYS A 1 162 ? -25.888 -12.499 10.488 1.00 46.88 162 LYS A O 1
ATOM 1244 N N . GLU A 1 163 ? -26.313 -12.922 12.654 1.00 39.50 163 GLU A N 1
ATOM 1245 C CA . GLU A 1 163 ? -26.362 -14.397 12.531 1.00 39.50 163 GLU A CA 1
ATOM 1246 C C . GLU A 1 163 ? -27.787 -14.976 12.445 1.00 39.50 163 GLU A C 1
ATOM 1248 O O . GLU A 1 163 ? -27.956 -16.187 12.329 1.00 39.50 163 GLU A O 1
ATOM 1253 N N . ALA A 1 164 ? -28.824 -14.133 12.448 1.00 40.84 164 ALA A N 1
ATOM 1254 C CA . ALA A 1 164 ? -30.213 -14.566 12.304 1.00 40.84 164 ALA A CA 1
ATOM 1255 C C . ALA A 1 164 ? -30.861 -13.989 11.032 1.00 40.84 164 ALA A C 1
ATO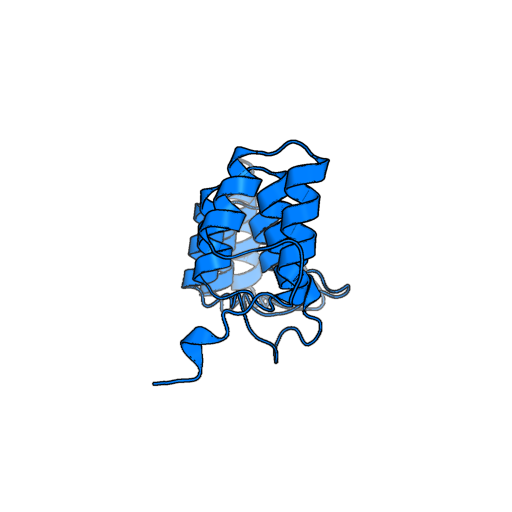M 1257 O O . ALA A 1 164 ? -31.712 -13.104 11.118 1.00 40.84 164 ALA A O 1
ATOM 1258 N N . ALA A 1 165 ? -30.451 -14.481 9.858 1.00 37.88 165 ALA A N 1
ATOM 1259 C CA . ALA A 1 165 ? -31.228 -14.420 8.612 1.00 37.88 165 ALA A CA 1
ATOM 1260 C C . ALA A 1 165 ? -30.757 -15.493 7.622 1.00 37.88 165 ALA A C 1
ATOM 1262 O O . ALA A 1 165 ? -29.540 -15.525 7.331 1.00 37.88 165 ALA A O 1
#

Secondary structure (DSSP, 8-state):
-HHHHHHHHHHHHHHTT--SSSSSSS---HHHHHHHS-HHHHHHHHHTT--TTPPPTTS--HHHHHHHHT-HHHHHHHHHTT--S--TTT-SSTHHHHHHHHHHHHTT-HHHHHHHHHTT---HHHHHHHHHHHHHTT-HHHHHHHHHTT--SSTT---GGGS--

InterPro domains:
  IPR002110 Ankyrin repeat [PF12796] (33-122)
  IPR002110 Ankyrin repeat [SM00248] (25-54)
  IPR002110 Ankyrin repeat [SM00248] (58-87)
  IPR002110 Ankyrin repeat [SM00248] (96-125)
  IPR036770 Ankyrin repeat-containing domain superfamily [G3DSA:1.25.40.20] (1-163)
  IPR036770 Ankyrin repeat-containing domain superfamily [SSF48403] (2-146)
  IPR052391 E3 Ligase Complex Components and Neurotoxins [PTHR24133] (2-150)

Radius of gyration: 18.41 Å; chains: 1; bounding box: 56×32×44 Å

Sequence (165 aa):
MAEAGNLAMVRYSLDKGGKPYNGLYLEVPLAKAVTAFGYDVVDLLLERGADPNKYERRGRTLLTVAVRTGSMVMMRKLVDAGLKVRDPQVWPNLDADERALRQAVKMEHRAMVELLLDTGAGPESGRASVLRTAERLGLESMADLLRSRGITRTATEVDPAKEAA

Organism: NCBI:txid92897

Foldseek 3Di:
DVQVVVLVVLVVCVVVVNQCDDDDDDHQPLLNCLQPHDPSSNVVSLVRPRDQLDDDPPRAHSLQSNLLVLDPVSVVVSVVSPNQLDDCVSPVPLVNLLSSLLSCLVVVSVVSNVVSVVSPSDDLVSLLVSLVSCVVVVVVVSNVVSVVSVRDNDSPPPPPVPVPD